Protein AF-A0A3M2L7W7-F1 (afdb_monomer)

Secondary structure (DSSP, 8-state):
---EEE--SSSS--EEE----S--S-S-GGG--SSSSSS-EEEEE-TTS-EEEEEEEEHHHHTEEEEEEEEE---

Mean predicted aligned error: 10.43 Å

Nearest PDB structures (foldseek):
  4g1e-assembly1_B  TM=3.946E-01  e=2.149E+00  Homo sapiens
  8opz-assembly1_A  TM=3.839E-01  e=7.872E+00  Acinetobacter phage APK16
  6l6r-assembly1_C  TM=1.380E-01  e=8.374E+00  Homo sapiens

Radius of gyration: 14.71 Å; Cα contacts (8 Å, |Δi|>4): 113; chains: 1; bounding box: 34×29×31 Å

Organism: NCBI:txid2483351

Sequence (75 aa):
MNVYLNNGGDGHGGWADYGQTAKGLTTDQNAVTLTGEGLADYLATNPDNSVHAHSSNGGDGHGGWTDMGAIISGS

Structure (mmCIF, N/CA/C/O backbone):
data_AF-A0A3M2L7W7-F1
#
_entry.id   AF-A0A3M2L7W7-F1
#
loop_
_atom_site.group_PDB
_atom_site.id
_atom_site.type_symbol
_atom_site.label_atom_id
_atom_site.label_alt_id
_atom_site.label_comp_id
_atom_site.label_asym_id
_atom_site.label_entity_id
_atom_site.label_seq_id
_atom_site.pdbx_PDB_ins_code
_atom_site.Cartn_x
_atom_site.Cartn_y
_atom_site.Cartn_z
_atom_site.occupancy
_atom_site.B_iso_or_equiv
_atom_site.auth_seq_id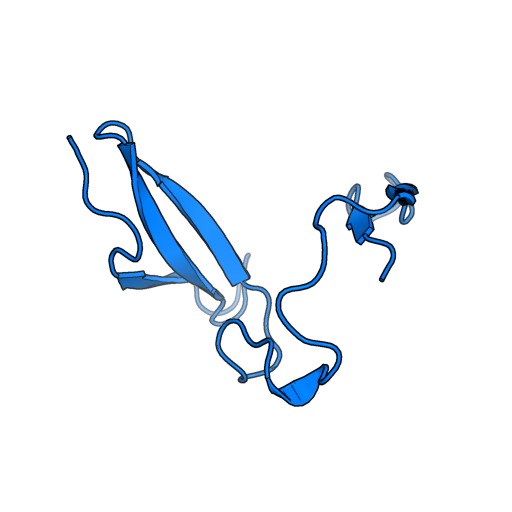
_atom_site.auth_comp_id
_atom_site.auth_asym_id
_atom_site.auth_atom_id
_atom_site.pdbx_PDB_model_num
ATOM 1 N N . MET A 1 1 ? -11.415 -13.327 -4.162 1.00 61.53 1 MET A N 1
ATOM 2 C CA . MET A 1 1 ? -10.076 -12.783 -4.451 1.00 61.53 1 MET A CA 1
ATOM 3 C C . MET A 1 1 ? -9.103 -13.515 -3.554 1.00 61.53 1 MET A C 1
ATOM 5 O O . MET A 1 1 ? -9.329 -13.519 -2.349 1.00 61.53 1 MET A O 1
ATOM 9 N N . ASN A 1 2 ? -8.119 -14.192 -4.142 1.00 65.69 2 ASN A N 1
ATOM 10 C CA . ASN A 1 2 ? -7.077 -14.904 -3.403 1.00 65.69 2 ASN A CA 1
ATOM 11 C C . ASN A 1 2 ? -5.855 -13.992 -3.321 1.00 65.69 2 ASN A C 1
ATOM 13 O O . ASN A 1 2 ? -5.557 -13.287 -4.287 1.00 65.69 2 ASN A O 1
ATOM 17 N N . VAL A 1 3 ? -5.200 -13.967 -2.167 1.00 71.56 3 VAL A N 1
ATOM 18 C CA . VAL A 1 3 ? -3.989 -13.180 -1.945 1.00 71.56 3 VAL A CA 1
ATOM 19 C C . VAL A 1 3 ? -2.785 -14.074 -2.172 1.00 71.56 3 VAL A C 1
ATOM 21 O O . VAL A 1 3 ? -2.722 -15.179 -1.643 1.00 71.56 3 VAL A O 1
ATOM 24 N N . TYR A 1 4 ? -1.821 -13.575 -2.939 1.00 70.44 4 TYR A N 1
ATOM 25 C CA . TYR A 1 4 ? -0.548 -14.246 -3.154 1.00 70.44 4 TYR A CA 1
ATOM 26 C C . TYR A 1 4 ? 0.554 -13.470 -2.442 1.00 70.44 4 TYR A C 1
ATOM 28 O O . TYR A 1 4 ? 0.709 -12.268 -2.653 1.00 70.44 4 TYR A O 1
ATOM 36 N N . LEU A 1 5 ? 1.313 -14.161 -1.596 1.00 75.38 5 LEU A N 1
ATOM 37 C CA . LEU A 1 5 ? 2.485 -13.606 -0.932 1.00 75.38 5 LEU A CA 1
ATOM 38 C C . LEU A 1 5 ? 3.698 -13.750 -1.856 1.00 75.38 5 LEU A C 1
ATOM 40 O O . LEU A 1 5 ? 4.021 -14.863 -2.283 1.00 75.38 5 LEU A O 1
ATOM 44 N N . ASN A 1 6 ? 4.368 -12.633 -2.157 1.00 66.88 6 ASN A N 1
ATOM 45 C CA . ASN A 1 6 ? 5.674 -12.661 -2.808 1.00 66.88 6 ASN A CA 1
ATOM 46 C C . ASN A 1 6 ? 6.743 -12.996 -1.764 1.00 66.88 6 ASN A C 1
ATOM 48 O O . ASN A 1 6 ? 6.931 -12.229 -0.822 1.00 66.88 6 ASN A O 1
ATOM 52 N N . ASN A 1 7 ? 7.449 -14.109 -1.941 1.00 71.75 7 ASN A N 1
ATOM 53 C CA . ASN A 1 7 ? 8.543 -14.509 -1.057 1.00 71.75 7 ASN A CA 1
ATOM 54 C C . ASN A 1 7 ? 9.930 -14.038 -1.552 1.00 71.75 7 ASN A C 1
ATOM 56 O O . ASN A 1 7 ? 10.938 -14.413 -0.956 1.00 71.75 7 ASN A O 1
ATOM 60 N N . GLY A 1 8 ? 9.993 -13.213 -2.606 1.00 68.94 8 GLY A N 1
ATOM 61 C CA . GLY A 1 8 ? 11.217 -12.602 -3.143 1.00 68.94 8 GLY A CA 1
ATOM 62 C C . GLY A 1 8 ? 11.625 -13.093 -4.545 1.00 68.94 8 GLY A C 1
ATOM 63 O O . GLY A 1 8 ? 11.215 -14.156 -4.999 1.00 68.94 8 GLY A O 1
ATOM 64 N N . GLY A 1 9 ? 12.452 -12.302 -5.246 1.00 64.00 9 GLY A N 1
ATOM 65 C CA . GLY A 1 9 ? 13.074 -12.625 -6.546 1.00 64.00 9 GLY A CA 1
ATOM 66 C C . GLY A 1 9 ? 14.572 -12.951 -6.424 1.00 64.00 9 GLY A C 1
ATOM 67 O O . GLY A 1 9 ? 15.142 -12.747 -5.363 1.00 64.00 9 GLY A O 1
ATOM 68 N N . ASP A 1 10 ? 15.189 -13.466 -7.497 1.00 66.19 10 ASP A N 1
ATOM 69 C CA . ASP A 1 10 ? 16.577 -13.990 -7.587 1.00 66.19 10 ASP A CA 1
ATOM 70 C C . ASP A 1 10 ? 16.805 -15.416 -7.041 1.00 66.19 10 ASP A C 1
ATOM 72 O O . ASP A 1 10 ? 17.871 -15.764 -6.540 1.00 66.19 10 ASP A O 1
ATOM 76 N N . GLY A 1 11 ? 15.804 -16.292 -7.196 1.00 58.16 11 GLY A N 1
ATOM 77 C CA . GLY A 1 11 ? 15.940 -17.739 -6.947 1.00 58.16 11 GLY A CA 1
ATOM 78 C C . GLY A 1 11 ? 15.503 -18.216 -5.558 1.00 58.16 11 GLY A C 1
ATOM 79 O O . GLY A 1 11 ? 15.673 -19.394 -5.247 1.00 58.16 11 GLY A O 1
ATOM 80 N N . HIS A 1 12 ? 14.905 -17.338 -4.745 1.00 56.34 12 HIS A N 1
ATOM 81 C CA . HIS A 1 12 ? 14.635 -17.597 -3.324 1.00 56.34 12 HIS A CA 1
ATOM 82 C C . HIS A 1 12 ? 13.168 -17.819 -2.915 1.00 56.34 12 HIS A C 1
ATOM 84 O O . HIS A 1 12 ? 12.916 -18.101 -1.746 1.00 56.34 12 HIS A O 1
ATOM 90 N N . GLY A 1 13 ? 12.201 -17.813 -3.835 1.00 61.56 13 GLY A N 1
ATOM 91 C CA . GLY A 1 13 ? 10.845 -18.262 -3.502 1.00 61.56 13 GLY A CA 1
ATOM 92 C C . GLY A 1 13 ? 9.777 -17.746 -4.451 1.00 61.56 13 GLY A C 1
ATOM 93 O O . GLY A 1 13 ? 9.624 -16.549 -4.633 1.00 61.56 13 GLY A O 1
ATOM 94 N N . GLY A 1 14 ? 9.010 -18.657 -5.052 1.00 74.88 14 GLY A N 1
ATOM 95 C CA . GLY A 1 14 ? 7.855 -18.290 -5.871 1.00 74.88 14 GLY A CA 1
ATOM 96 C C . GLY A 1 14 ? 6.707 -17.678 -5.057 1.00 74.88 14 GLY A C 1
ATOM 97 O O . GLY A 1 14 ? 6.759 -17.557 -3.831 1.00 74.88 14 GLY A O 1
ATOM 98 N N . TRP A 1 15 ? 5.632 -17.336 -5.759 1.00 76.88 15 TRP A N 1
ATOM 99 C CA . TRP A 1 15 ? 4.390 -16.857 -5.158 1.00 76.88 15 TRP A CA 1
ATOM 100 C C . TRP A 1 15 ? 3.686 -17.982 -4.393 1.00 76.88 15 TRP A C 1
ATOM 102 O O . TRP A 1 15 ? 3.470 -19.063 -4.943 1.00 76.88 15 TRP A O 1
ATOM 112 N N . ALA A 1 16 ? 3.309 -17.728 -3.140 1.00 78.81 16 ALA A N 1
ATOM 113 C CA . ALA A 1 16 ? 2.522 -18.659 -2.334 1.00 78.81 16 ALA A CA 1
ATOM 114 C C . ALA A 1 16 ? 1.076 -18.167 -2.215 1.00 78.81 16 ALA A C 1
ATOM 116 O O . ALA A 1 16 ? 0.847 -16.997 -1.910 1.00 78.81 16 ALA A O 1
ATOM 117 N N . ASP A 1 17 ? 0.107 -19.057 -2.444 1.00 78.75 17 ASP A N 1
ATOM 118 C CA . ASP A 1 17 ? -1.304 -18.760 -2.184 1.00 78.75 17 ASP A CA 1
ATOM 119 C C . ASP A 1 17 ? -1.526 -18.673 -0.670 1.00 78.75 17 ASP A C 1
ATOM 121 O 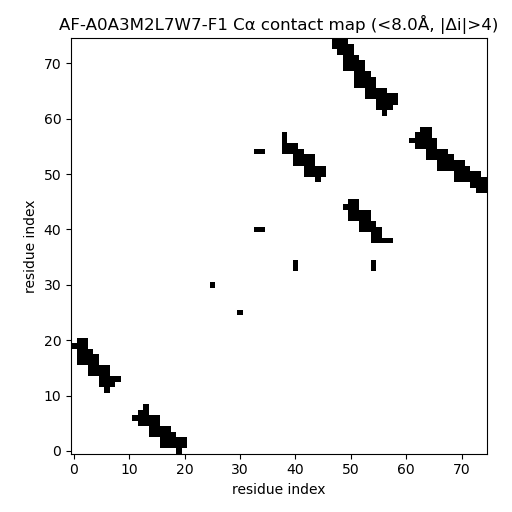O . ASP A 1 17 ? -1.248 -19.619 0.070 1.00 78.75 17 ASP A O 1
ATOM 125 N N . TYR A 1 18 ? -1.991 -17.516 -0.213 1.00 78.31 18 TYR A N 1
ATOM 126 C CA . TYR A 1 18 ? -2.259 -17.218 1.190 1.00 78.31 18 TYR A CA 1
ATOM 127 C C . TYR A 1 18 ? -3.764 -17.225 1.505 1.00 78.31 18 TYR A C 1
ATOM 129 O O . TYR A 1 18 ? -4.185 -16.894 2.615 1.00 78.31 18 TYR A O 1
ATOM 137 N N . GLY A 1 19 ? -4.592 -17.613 0.533 1.00 75.25 19 GLY A N 1
ATOM 138 C CA . GLY A 1 19 ? -6.038 -17.663 0.654 1.00 75.25 19 GLY A CA 1
ATOM 139 C C . GLY A 1 19 ? -6.694 -16.282 0.689 1.00 75.25 19 GLY A C 1
ATOM 140 O O . GLY A 1 19 ? -6.136 -15.264 0.278 1.00 75.25 19 GLY A O 1
ATOM 141 N N . GLN A 1 20 ? -7.944 -16.249 1.149 1.00 68.50 20 GLN A N 1
ATOM 142 C CA . GLN A 1 20 ? -8.736 -15.027 1.253 1.00 68.50 20 GLN A CA 1
ATOM 143 C C . GLN A 1 20 ? -8.524 -14.372 2.624 1.00 68.50 20 GLN A C 1
ATOM 145 O O . GLN A 1 20 ? -9.004 -14.879 3.634 1.00 68.50 20 GLN A O 1
ATOM 150 N N . THR A 1 21 ? -7.859 -13.217 2.663 1.00 69.19 21 THR A N 1
ATOM 151 C CA . THR A 1 21 ? -7.560 -12.499 3.918 1.00 69.19 21 THR A CA 1
ATOM 152 C C . THR A 1 21 ? -8.589 -11.420 4.282 1.00 69.19 21 THR A C 1
ATOM 154 O O . THR A 1 21 ? -8.567 -10.911 5.399 1.00 69.19 21 THR A O 1
ATOM 157 N N . ALA A 1 22 ? -9.534 -11.099 3.388 1.00 62.84 22 ALA A N 1
ATOM 158 C CA . ALA A 1 22 ? -10.598 -10.123 3.634 1.00 62.84 22 ALA A CA 1
ATOM 159 C C . ALA A 1 22 ? -11.949 -10.548 3.026 1.00 62.84 22 ALA A C 1
ATOM 161 O O . ALA A 1 22 ? -12.017 -11.080 1.912 1.00 62.84 22 ALA A O 1
ATOM 162 N N . LYS A 1 23 ? -13.050 -10.262 3.740 1.00 63.75 23 LYS A N 1
ATOM 163 C CA . LYS A 1 23 ? -14.407 -10.255 3.164 1.00 63.75 23 LYS A CA 1
ATOM 164 C C . LYS A 1 23 ? -14.549 -8.953 2.367 1.00 63.75 23 LYS A C 1
ATOM 166 O O . LYS A 1 23 ? -14.336 -7.882 2.921 1.00 63.75 23 LYS A O 1
ATOM 171 N N . GLY A 1 24 ? -14.797 -9.060 1.061 1.00 65.81 24 GLY A N 1
ATOM 172 C CA . GLY A 1 24 ? -14.576 -7.959 0.114 1.00 65.81 24 GLY A CA 1
ATOM 173 C C . GLY A 1 24 ? -15.430 -6.714 0.378 1.00 65.81 24 GLY A C 1
ATOM 174 O O . GLY A 1 24 ? -16.644 -6.827 0.521 1.00 65.81 24 GLY A O 1
ATOM 175 N N . LEU A 1 25 ? -14.793 -5.536 0.389 1.00 76.94 25 LEU A N 1
ATOM 176 C CA . LEU A 1 25 ? -15.464 -4.225 0.380 1.00 76.94 25 LEU A CA 1
ATOM 177 C C . LEU A 1 25 ? -16.037 -3.873 -1.006 1.00 76.94 25 LEU A C 1
ATOM 179 O O . LEU A 1 25 ? -16.993 -3.112 -1.100 1.00 76.94 25 LEU A O 1
ATOM 183 N N . THR A 1 26 ? -15.460 -4.421 -2.079 1.00 79.50 26 THR A N 1
ATOM 184 C CA . THR A 1 26 ? -15.899 -4.226 -3.467 1.00 79.50 26 THR A CA 1
ATOM 185 C C . THR A 1 26 ? -15.556 -5.454 -4.318 1.00 79.50 26 THR A C 1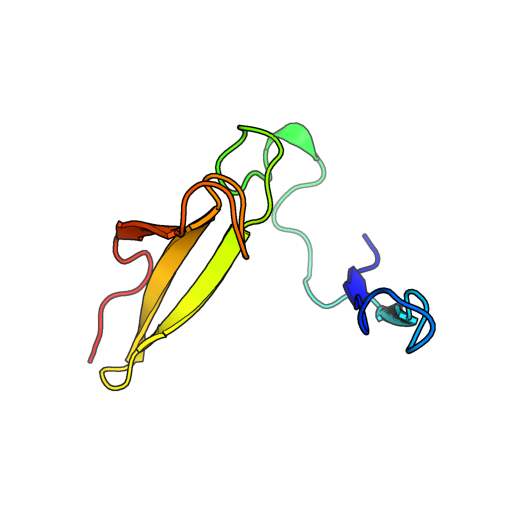
ATOM 187 O O . THR A 1 26 ? -14.691 -6.252 -3.951 1.00 79.50 26 THR A O 1
ATOM 190 N N . THR A 1 27 ? -16.251 -5.616 -5.446 1.00 81.69 27 THR A N 1
ATOM 191 C CA . THR A 1 27 ? -15.910 -6.582 -6.511 1.00 81.69 27 THR A CA 1
ATOM 192 C C . THR A 1 27 ? -15.323 -5.904 -7.750 1.00 81.69 27 THR A C 1
ATOM 194 O O . THR A 1 27 ? -14.826 -6.592 -8.638 1.00 81.69 27 THR A O 1
ATOM 197 N N . ASP A 1 28 ? -15.345 -4.569 -7.801 1.00 84.00 28 ASP A N 1
ATOM 198 C CA . ASP A 1 28 ? -14.696 -3.790 -8.850 1.00 84.00 28 ASP A CA 1
ATOM 199 C C . ASP A 1 28 ? -13.211 -3.625 -8.521 1.00 84.00 28 ASP A C 1
ATOM 201 O O . ASP A 1 28 ? -12.841 -2.892 -7.603 1.00 84.00 28 ASP A O 1
ATOM 205 N N . GLN A 1 29 ? -12.360 -4.316 -9.279 1.00 76.50 29 GLN A N 1
ATOM 206 C CA . GLN A 1 29 ? -10.909 -4.247 -9.118 1.00 76.50 29 GLN A CA 1
ATOM 207 C C . GLN A 1 29 ? -10.346 -2.843 -9.379 1.00 76.50 29 GLN A C 1
ATOM 209 O O . GLN A 1 29 ? -9.324 -2.493 -8.802 1.00 76.50 29 GLN A O 1
ATOM 214 N N . ASN A 1 30 ? -11.014 -2.020 -10.196 1.00 80.19 30 ASN A N 1
ATOM 215 C CA . ASN A 1 30 ? -10.547 -0.664 -10.503 1.00 80.19 30 ASN A CA 1
ATOM 216 C C . ASN A 1 30 ? -10.785 0.305 -9.337 1.00 80.19 30 ASN A C 1
ATOM 218 O O . ASN A 1 30 ? -10.182 1.373 -9.289 1.00 80.19 30 ASN A O 1
ATOM 222 N N . ALA A 1 31 ? -11.652 -0.064 -8.391 1.00 80.50 31 ALA A N 1
ATOM 223 C CA . ALA A 1 31 ? -11.888 0.698 -7.170 1.00 80.50 31 ALA A CA 1
ATOM 224 C C . ALA A 1 31 ? -10.838 0.416 -6.078 1.00 80.50 31 ALA A C 1
ATOM 226 O O . ALA A 1 31 ? -10.883 1.038 -5.017 1.00 80.50 31 ALA A O 1
ATOM 227 N N . VAL A 1 32 ? -9.908 -0.519 -6.309 1.00 78.69 32 VAL A N 1
ATOM 228 C CA . VAL A 1 32 ? -8.826 -0.858 -5.380 1.00 78.69 32 VAL A CA 1
ATOM 229 C C . VAL A 1 32 ? -7.511 -0.388 -5.982 1.00 78.69 32 VAL A C 1
ATOM 231 O O . VAL A 1 32 ? -6.971 -1.016 -6.887 1.00 78.69 32 VAL A O 1
ATOM 234 N N . THR A 1 33 ? -6.984 0.715 -5.463 1.00 76.00 33 THR A N 1
ATOM 235 C CA . THR A 1 33 ? -5.673 1.219 -5.857 1.00 76.00 33 THR A CA 1
ATOM 236 C C . THR A 1 33 ? -4.898 1.673 -4.632 1.00 76.00 33 THR A C 1
ATOM 238 O O . THR A 1 33 ? -5.445 2.324 -3.739 1.00 76.00 33 THR A O 1
ATOM 241 N N . LEU A 1 34 ? -3.621 1.321 -4.603 1.00 72.44 34 LEU A N 1
ATOM 242 C CA . LEU A 1 34 ? -2.606 2.091 -3.911 1.00 72.44 34 LEU A CA 1
ATOM 243 C C . LEU A 1 34 ? -1.773 2.703 -5.058 1.00 72.44 34 LEU A C 1
ATOM 245 O O . LEU A 1 34 ? -1.507 2.025 -6.052 1.00 72.44 34 LEU A O 1
ATOM 249 N N . THR A 1 35 ? -1.571 4.022 -4.975 1.00 71.62 35 THR A N 1
ATOM 250 C CA . THR A 1 35 ? -0.904 4.970 -5.906 1.00 71.62 35 THR A CA 1
ATOM 251 C C . THR A 1 35 ? -1.375 5.059 -7.357 1.00 71.62 35 THR A C 1
ATOM 253 O O . THR A 1 35 ? -1.397 6.154 -7.898 1.00 71.62 35 THR A O 1
ATOM 256 N N . GLY A 1 36 ? -1.837 3.988 -8.000 1.00 60.84 36 GLY A N 1
ATOM 257 C CA . GLY A 1 36 ? -2.385 4.035 -9.365 1.00 60.84 36 GLY A CA 1
ATOM 258 C C . GLY A 1 36 ? -1.355 4.245 -10.485 1.00 60.84 36 GLY A C 1
ATOM 259 O O . GLY A 1 36 ? -1.725 4.147 -11.653 1.00 60.84 36 GLY A O 1
ATOM 260 N N . GLU A 1 37 ? -0.077 4.463 -10.154 1.00 63.59 37 GLU A N 1
ATOM 261 C CA . GLU A 1 37 ? 1.019 4.719 -11.107 1.00 63.59 37 GLU A CA 1
ATOM 262 C C . GLU A 1 37 ? 1.663 3.417 -11.649 1.00 63.59 37 GLU A C 1
ATOM 264 O O . GLU A 1 37 ? 2.483 3.453 -12.567 1.00 63.59 37 GLU A O 1
ATOM 269 N N . GLY A 1 38 ? 1.312 2.249 -11.089 1.00 59.41 38 GLY A N 1
ATOM 270 C CA . GLY A 1 38 ? 1.813 0.933 -11.521 1.00 59.41 38 GLY A CA 1
ATOM 271 C C . GLY A 1 38 ? 3.154 0.495 -10.913 1.00 59.41 38 GLY A C 1
ATOM 272 O O . GLY A 1 38 ? 3.749 -0.472 -11.392 1.00 59.41 38 GLY A O 1
ATOM 273 N N . LEU A 1 39 ? 3.629 1.181 -9.871 1.00 71.12 39 LEU A N 1
ATOM 274 C CA . LEU A 1 39 ? 4.814 0.805 -9.095 1.00 71.12 39 LEU A CA 1
ATOM 275 C C . LEU A 1 39 ? 4.424 0.096 -7.779 1.00 71.12 39 LEU A C 1
ATOM 277 O O . LEU A 1 39 ? 3.245 -0.078 -7.479 1.00 71.12 39 LEU A O 1
ATOM 281 N N . ALA A 1 40 ? 5.412 -0.401 -7.027 1.00 74.88 40 ALA A N 1
ATOM 282 C CA . ALA A 1 40 ? 5.172 -1.076 -5.751 1.00 74.88 40 ALA A CA 1
ATOM 283 C C . ALA A 1 40 ? 4.778 -0.073 -4.659 1.00 74.88 40 ALA A C 1
ATOM 285 O O . ALA A 1 40 ? 5.393 0.985 -4.556 1.00 74.88 40 ALA A O 1
ATOM 286 N N . ASP A 1 41 ? 3.855 -0.459 -3.784 1.00 78.38 41 ASP A N 1
ATOM 287 C CA . ASP A 1 41 ? 3.455 0.344 -2.630 1.00 78.38 41 ASP A CA 1
ATOM 288 C C . ASP A 1 41 ? 3.510 -0.480 -1.352 1.00 78.38 41 ASP A C 1
ATOM 290 O O . ASP A 1 41 ? 3.352 -1.705 -1.383 1.00 78.38 41 ASP A O 1
ATOM 294 N N . TYR A 1 42 ? 3.694 0.189 -0.215 1.00 81.94 42 TYR A N 1
ATOM 295 C CA . TYR A 1 42 ? 3.591 -0.458 1.089 1.00 81.94 42 TYR A CA 1
ATOM 296 C C . TYR A 1 42 ? 2.893 0.418 2.125 1.00 81.94 42 TYR A C 1
ATOM 298 O O . TYR A 1 42 ? 2.938 1.646 2.085 1.00 81.94 42 TYR A O 1
ATOM 306 N N . LEU A 1 43 ? 2.261 -0.247 3.091 1.00 88.25 43 LEU A N 1
ATOM 307 C CA . LEU A 1 43 ? 1.789 0.369 4.325 1.00 88.25 43 LEU A CA 1
ATOM 308 C C . LEU A 1 43 ? 2.779 0.030 5.436 1.00 88.25 43 LEU A C 1
ATOM 310 O O . LEU A 1 43 ? 3.110 -1.143 5.622 1.00 88.25 43 LEU A O 1
ATOM 314 N N . ALA A 1 44 ? 3.241 1.033 6.176 1.00 90.25 44 ALA A N 1
ATOM 315 C CA . ALA A 1 44 ? 4.113 0.838 7.329 1.00 90.25 44 ALA A CA 1
ATOM 316 C C . ALA A 1 44 ? 3.432 1.322 8.604 1.00 90.25 44 ALA A C 1
ATOM 318 O O . ALA A 1 44 ? 2.816 2.385 8.639 1.00 90.25 44 ALA A O 1
ATOM 319 N N . THR A 1 45 ? 3.546 0.512 9.653 1.00 94.12 45 THR A N 1
ATOM 320 C CA . THR A 1 45 ? 3.136 0.893 11.003 1.00 94.12 45 THR A CA 1
ATOM 321 C C . THR A 1 45 ? 4.314 1.543 11.710 1.00 94.12 45 THR A C 1
ATOM 323 O O . THR A 1 45 ? 5.393 0.956 11.800 1.00 94.12 45 THR A O 1
ATOM 326 N N . ASN A 1 46 ? 4.094 2.750 12.212 1.00 92.00 46 ASN A N 1
ATOM 327 C CA . ASN A 1 46 ? 5.063 3.505 12.985 1.00 92.00 46 ASN A CA 1
ATOM 328 C C . ASN A 1 46 ? 5.022 3.099 14.470 1.00 92.00 46 ASN A C 1
ATOM 330 O O . ASN A 1 46 ? 4.038 2.516 14.932 1.00 92.00 46 ASN A O 1
ATOM 334 N N . PRO A 1 47 ? 6.061 3.434 15.260 1.00 96.25 47 PRO A N 1
ATOM 335 C CA . PRO A 1 47 ? 6.091 3.139 16.695 1.00 96.25 47 PRO A CA 1
ATOM 336 C C . PRO A 1 47 ? 4.957 3.773 17.516 1.00 96.25 47 PRO A C 1
ATOM 338 O O . PRO A 1 47 ? 4.632 3.267 18.586 1.00 96.25 47 PRO A O 1
ATOM 341 N N . ASP A 1 48 ? 4.359 4.865 17.034 1.00 95.00 48 ASP A N 1
ATOM 342 C CA . ASP A 1 48 ? 3.194 5.527 17.641 1.00 95.00 48 ASP A CA 1
ATOM 343 C C . ASP A 1 48 ? 1.850 4.905 17.206 1.00 95.00 48 ASP A C 1
ATOM 345 O O . ASP A 1 48 ? 0.784 5.475 17.436 1.00 95.00 48 ASP A O 1
ATOM 349 N N . ASN A 1 49 ? 1.900 3.735 16.561 1.00 93.00 49 ASN A N 1
ATOM 350 C CA . ASN A 1 49 ? 0.776 3.018 15.959 1.00 93.00 49 ASN A CA 1
ATOM 351 C C . ASN A 1 49 ? 0.070 3.758 14.810 1.00 93.00 49 ASN A C 1
ATOM 353 O O . ASN A 1 49 ? -0.970 3.286 14.345 1.00 93.00 49 ASN A O 1
ATOM 357 N N . SER A 1 50 ? 0.613 4.873 14.308 1.00 95.50 50 SER A N 1
ATOM 358 C CA . SER A 1 50 ? 0.131 5.443 13.048 1.00 95.50 50 SER A CA 1
ATOM 359 C C . SER A 1 50 ? 0.480 4.520 11.877 1.00 95.50 50 SER A C 1
ATOM 361 O O . SER A 1 50 ? 1.480 3.798 11.907 1.00 95.50 50 SER A O 1
ATOM 363 N N . VAL A 1 51 ? -0.354 4.526 10.835 1.00 93.88 51 VAL A N 1
ATOM 364 C CA . VAL A 1 51 ? -0.081 3.788 9.593 1.00 93.88 51 VAL A CA 1
ATOM 365 C C . VAL A 1 51 ? 0.035 4.774 8.452 1.00 93.88 51 VAL A C 1
ATOM 367 O O . VAL A 1 51 ? -0.907 5.522 8.178 1.00 93.88 51 VAL A O 1
ATOM 370 N N . HIS A 1 52 ? 1.186 4.752 7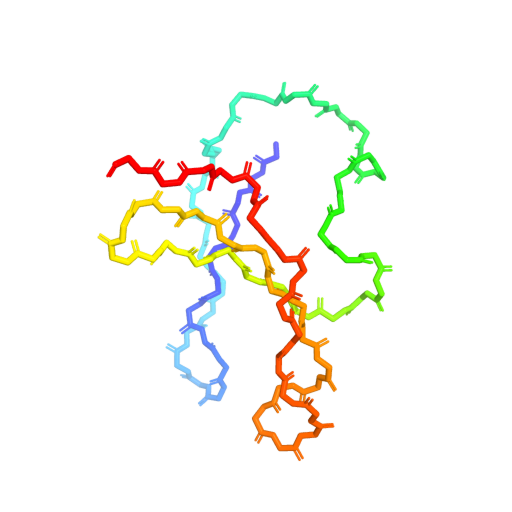.790 1.00 92.25 52 HIS A N 1
ATOM 371 C CA . HIS A 1 52 ? 1.478 5.573 6.623 1.00 92.25 52 HIS A CA 1
ATOM 372 C C . HIS A 1 52 ? 1.474 4.729 5.354 1.00 92.25 52 HIS A C 1
ATOM 374 O O . HIS A 1 52 ? 1.873 3.559 5.362 1.00 92.25 52 HIS A O 1
ATOM 380 N N . ALA A 1 53 ? 1.008 5.337 4.266 1.00 89.44 53 ALA A N 1
ATOM 381 C CA . ALA A 1 53 ? 1.107 4.770 2.932 1.00 89.44 53 ALA A CA 1
ATOM 382 C C . ALA A 1 53 ? 2.345 5.318 2.223 1.00 89.44 53 ALA A C 1
ATOM 384 O O . ALA A 1 53 ? 2.598 6.521 2.242 1.00 89.44 53 ALA A O 1
ATOM 385 N N . HIS A 1 54 ? 3.094 4.438 1.571 1.00 86.12 54 HIS A N 1
ATOM 386 C CA . HIS A 1 54 ? 4.303 4.792 0.846 1.00 86.12 54 HIS A CA 1
ATOM 387 C C . HIS A 1 54 ? 4.227 4.310 -0.596 1.00 86.12 54 HIS A C 1
ATOM 389 O O . HIS A 1 54 ? 3.919 3.144 -0.852 1.00 86.12 54 HIS A O 1
ATOM 395 N N . SER A 1 55 ? 4.562 5.215 -1.512 1.00 84.69 55 SER A N 1
ATOM 396 C CA . SER A 1 55 ? 4.674 4.944 -2.942 1.00 84.69 55 SER A CA 1
ATOM 397 C C . SER A 1 55 ? 6.123 4.731 -3.343 1.00 84.69 55 SER A C 1
ATOM 399 O O . SER A 1 55 ? 6.990 5.504 -2.913 1.00 84.69 55 SER A O 1
ATOM 401 N N . SER A 1 56 ? 6.415 3.717 -4.161 1.00 77.88 56 SER A N 1
ATOM 402 C CA . SER A 1 56 ? 7.752 3.616 -4.754 1.00 77.88 56 SER A CA 1
ATOM 403 C C . SER A 1 56 ? 7.894 4.561 -5.932 1.00 77.88 56 SER A C 1
ATOM 405 O O . SER A 1 56 ? 7.059 4.606 -6.826 1.00 77.88 56 SER A O 1
ATOM 407 N N . ASN A 1 57 ? 9.042 5.231 -5.980 1.00 73.75 57 ASN A N 1
ATOM 408 C CA . ASN A 1 57 ? 9.493 5.996 -7.138 1.00 73.75 57 ASN A CA 1
ATOM 409 C C . ASN A 1 57 ? 10.604 5.260 -7.911 1.00 73.75 57 ASN A C 1
ATOM 411 O O . ASN A 1 57 ? 11.391 5.883 -8.616 1.00 73.75 57 ASN A O 1
ATOM 415 N N . GLY A 1 58 ? 10.701 3.930 -7.763 1.00 66.31 58 GLY A N 1
ATOM 416 C CA . GLY A 1 58 ? 11.707 3.107 -8.451 1.00 66.31 58 GLY A CA 1
ATOM 417 C C . GLY A 1 58 ? 12.620 2.253 -7.560 1.00 66.31 58 GLY A C 1
ATOM 418 O O . GLY A 1 58 ? 13.601 1.717 -8.067 1.00 66.31 58 GLY A O 1
ATOM 419 N N . GLY A 1 59 ? 12.329 2.091 -6.263 1.00 62.69 59 GLY 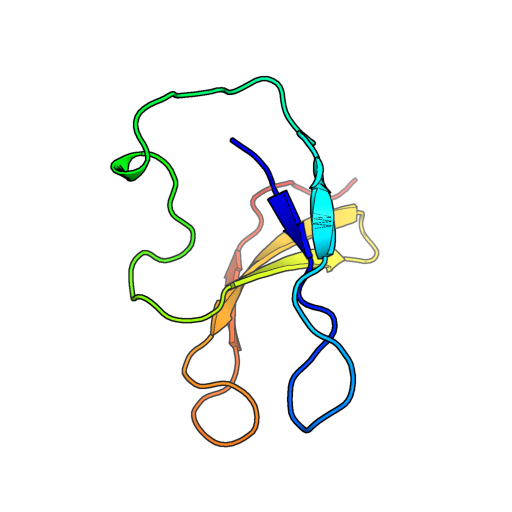A N 1
ATOM 420 C CA . GLY A 1 59 ? 13.006 1.103 -5.403 1.00 62.69 59 GLY A CA 1
ATOM 421 C C . GLY A 1 59 ? 14.537 1.249 -5.312 1.00 62.69 59 GLY A C 1
ATOM 422 O O . GLY A 1 59 ? 15.065 2.356 -5.466 1.00 62.69 59 GLY A O 1
ATOM 423 N N . ASP A 1 60 ? 15.216 0.123 -5.048 1.00 57.47 60 ASP A N 1
ATOM 424 C CA . ASP A 1 60 ? 16.613 -0.083 -4.593 1.00 57.47 60 ASP A CA 1
ATOM 425 C C . ASP A 1 60 ? 17.730 0.363 -5.570 1.00 57.47 60 ASP A C 1
ATOM 427 O O . ASP A 1 60 ? 18.741 -0.312 -5.763 1.00 57.47 60 ASP A O 1
ATOM 431 N N . GLY A 1 61 ? 17.567 1.529 -6.192 1.00 54.62 61 GLY A N 1
ATOM 432 C CA . GLY A 1 61 ? 18.554 2.140 -7.080 1.00 54.62 61 GLY A CA 1
ATOM 433 C C . GLY A 1 61 ? 18.036 3.281 -7.960 1.00 54.62 61 GLY A C 1
ATOM 434 O O . GLY A 1 61 ? 18.854 3.917 -8.625 1.00 54.62 61 GLY A O 1
ATOM 435 N N . HIS A 1 62 ? 16.724 3.572 -7.978 1.00 53.88 62 HIS A N 1
ATOM 436 C CA . HIS A 1 62 ? 16.145 4.469 -8.996 1.00 53.88 62 HIS A CA 1
ATOM 437 C C . HIS A 1 62 ? 15.173 5.564 -8.519 1.00 53.88 62 HIS A C 1
ATOM 439 O O . HIS A 1 62 ? 14.699 6.313 -9.368 1.00 53.88 62 HIS A O 1
ATOM 445 N N . GLY A 1 63 ? 14.918 5.754 -7.218 1.00 63.97 63 GLY A N 1
ATOM 446 C CA . GLY A 1 63 ? 14.103 6.917 -6.808 1.00 63.97 63 GLY A CA 1
ATOM 447 C C . GLY A 1 63 ? 13.526 6.946 -5.396 1.00 63.97 63 GLY A C 1
ATOM 448 O O . GLY A 1 63 ? 12.840 7.908 -5.058 1.00 63.97 63 GLY A O 1
ATOM 449 N N . GLY A 1 64 ? 13.822 5.955 -4.551 1.00 76.69 64 GLY A N 1
ATOM 450 C CA . GLY A 1 64 ? 13.378 5.952 -3.155 1.00 76.69 64 GLY A CA 1
ATOM 451 C C . GLY A 1 64 ? 11.861 5.800 -2.995 1.00 76.69 64 GLY A C 1
ATOM 452 O O . GLY A 1 64 ? 11.165 5.328 -3.897 1.00 76.69 64 GLY A O 1
ATOM 453 N N . TRP A 1 65 ? 11.372 6.182 -1.816 1.00 81.56 65 TRP A N 1
ATOM 454 C CA . TRP A 1 65 ? 9.977 6.039 -1.404 1.00 81.56 65 TRP A CA 1
ATOM 455 C C . TRP A 1 65 ? 9.394 7.395 -1.019 1.00 81.56 65 TRP A C 1
AT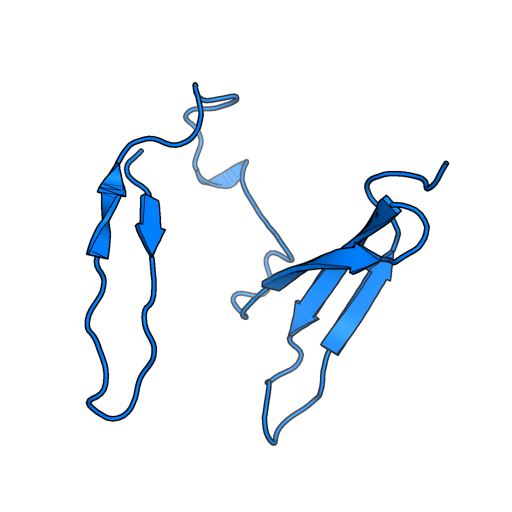OM 457 O O . TRP A 1 65 ? 10.040 8.180 -0.323 1.00 81.56 65 TRP A O 1
ATOM 467 N N . THR A 1 66 ? 8.169 7.665 -1.459 1.00 85.62 66 THR A N 1
ATOM 468 C CA . THR A 1 66 ? 7.418 8.871 -1.105 1.00 85.62 66 THR A CA 1
ATOM 469 C C . THR A 1 66 ? 6.370 8.524 -0.058 1.00 85.62 66 THR A C 1
ATOM 471 O O . THR A 1 66 ? 5.530 7.657 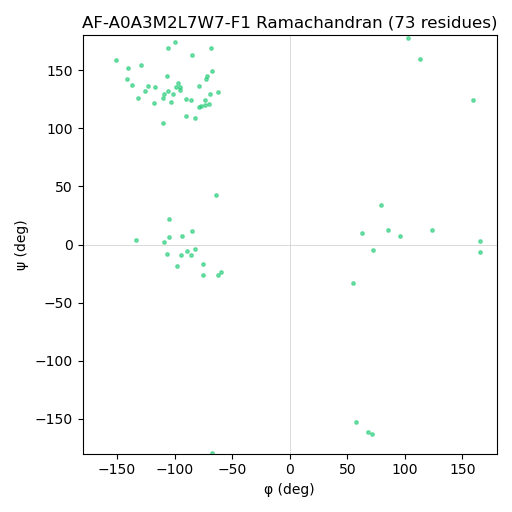-0.282 1.00 85.62 66 THR A O 1
ATOM 474 N N . ASP A 1 67 ? 6.421 9.201 1.089 1.00 88.06 67 ASP A N 1
ATOM 475 C CA . ASP A 1 67 ? 5.367 9.137 2.102 1.00 88.06 67 ASP A CA 1
ATOM 476 C C . ASP A 1 67 ? 4.137 9.917 1.620 1.00 88.06 67 ASP A C 1
ATOM 478 O O . ASP A 1 67 ? 4.215 11.116 1.342 1.00 88.06 67 ASP A O 1
ATOM 482 N N . MET A 1 68 ? 3.009 9.223 1.496 1.00 87.44 68 MET A N 1
ATOM 483 C CA . MET A 1 68 ? 1.720 9.795 1.105 1.00 87.44 68 MET A CA 1
ATOM 484 C C . MET A 1 68 ? 0.910 10.290 2.309 1.00 87.44 68 MET A C 1
ATOM 486 O O . MET A 1 68 ? -0.149 10.893 2.132 1.00 87.44 68 MET A O 1
ATOM 490 N N . GLY A 1 69 ? 1.405 10.051 3.524 1.00 89.31 69 GLY A N 1
ATOM 491 C CA . GLY A 1 69 ? 0.811 10.482 4.779 1.00 89.31 69 GLY A CA 1
ATOM 492 C C . GLY A 1 69 ? 0.077 9.380 5.540 1.00 89.31 69 GLY A C 1
ATOM 493 O O . GLY A 1 69 ? -0.048 8.230 5.105 1.00 89.31 69 GLY A O 1
ATOM 494 N N . ALA A 1 70 ? -0.418 9.772 6.717 1.00 91.31 70 ALA A N 1
ATOM 495 C CA . ALA A 1 70 ? -1.130 8.895 7.633 1.00 91.31 70 ALA A CA 1
ATOM 496 C C . ALA A 1 70 ? -2.537 8.571 7.119 1.00 91.31 70 ALA A C 1
ATOM 498 O O . ALA A 1 70 ? -3.364 9.462 6.917 1.00 91.31 70 ALA A O 1
ATOM 499 N N . ILE A 1 71 ? -2.831 7.280 6.994 1.00 90.88 71 ILE A N 1
ATOM 500 C CA . ILE A 1 71 ? -4.184 6.762 6.745 1.00 90.88 71 ILE A CA 1
ATOM 501 C C . ILE A 1 71 ? -4.861 6.288 8.038 1.00 90.88 71 ILE A C 1
ATOM 503 O O . ILE A 1 71 ? -6.083 6.175 8.098 1.00 90.88 71 ILE A O 1
ATOM 507 N N . ILE A 1 72 ? -4.067 6.039 9.082 1.00 92.31 72 ILE A N 1
ATOM 508 C CA . ILE A 1 72 ? -4.517 5.781 10.451 1.00 92.31 72 ILE A CA 1
ATOM 509 C C . ILE A 1 72 ? -3.688 6.674 11.374 1.00 92.31 72 ILE A C 1
ATOM 511 O O . ILE A 1 72 ? -2.458 6.652 11.314 1.00 92.31 72 ILE A O 1
ATOM 515 N N . SER A 1 73 ? -4.358 7.463 12.214 1.00 89.94 73 SER A N 1
ATOM 516 C CA . SER A 1 73 ? -3.709 8.305 13.224 1.00 89.94 73 SER A CA 1
ATOM 517 C C . SER A 1 73 ? -3.140 7.468 14.371 1.00 89.94 73 SER A C 1
ATOM 519 O O . SER A 1 73 ? -3.767 6.491 14.780 1.00 89.94 73 SER A O 1
ATOM 521 N N . GLY A 1 74 ? -1.998 7.893 14.916 1.00 81.69 74 GLY A N 1
ATOM 522 C CA . GLY A 1 74 ? -1.400 7.288 16.108 1.00 81.69 74 GLY A CA 1
ATOM 523 C C . GLY A 1 74 ? -2.208 7.535 17.385 1.00 81.69 74 GLY A C 1
ATOM 524 O O . G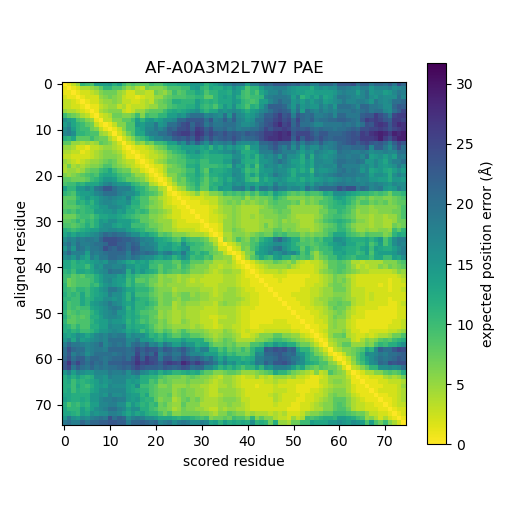LY A 1 74 ? -3.145 8.341 17.401 1.00 81.69 74 GLY A O 1
ATOM 525 N N . SER A 1 75 ? -1.837 6.821 18.448 1.00 69.06 75 SER A N 1
ATOM 526 C CA . SER A 1 75 ? -2.504 6.817 19.761 1.00 69.06 75 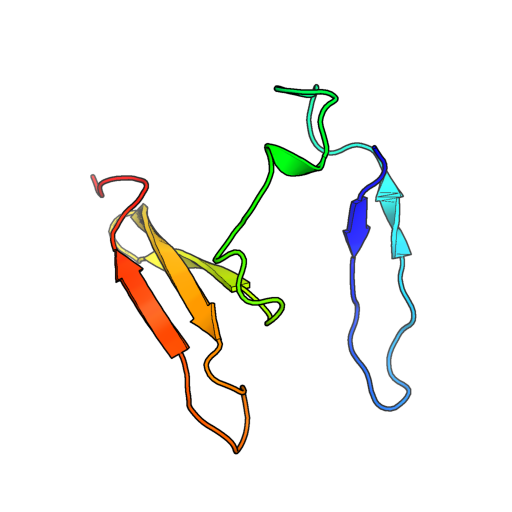SER A CA 1
ATOM 527 C C . SER A 1 75 ? -1.576 7.237 20.888 1.00 69.06 75 SER A C 1
ATOM 529 O O . SER A 1 75 ? -0.470 6.652 20.935 1.00 69.06 75 SER A O 1
#

Foldseek 3Di:
DWDWDDPDDDPGDDTDTPGDPDDDPDPDPVVDDDPPPPFDKDWDQDPLRWIWIWDDPPPDPGGDIDTPDTPGDGD

pLDDT: mean 76.33, std 11.39, range [53.88, 96.25]

Solvent-accessible surface area (backbone atoms only — not comparable to full-atom values): 4941 Å² total; per-residue (Å²): 122,74,42,68,46,78,58,52,79,93,89,68,38,70,76,40,82,68,43,67,88,68,85,73,93,66,88,58,67,87,79,62,70,76,90,76,81,83,63,62,69,50,78,46,76,45,98,51,62,20,28,32,39,33,40,41,51,57,46,102,84,60,60,44,71,45,79,76,45,73,81,37,78,55,117